Protein AF-A0A970BEX0-F1 (afdb_monomer_lite)

Structure (mmCIF, N/CA/C/O backbone):
data_AF-A0A970BEX0-F1
#
_entry.id   AF-A0A970BEX0-F1
#
loop_
_atom_site.group_PDB
_atom_site.id
_atom_site.type_symbol
_atom_site.label_atom_id
_atom_site.label_alt_id
_atom_site.label_comp_id
_atom_site.label_asym_id
_atom_site.label_entity_id
_atom_site.label_seq_id
_atom_site.pdbx_PDB_ins_code
_atom_site.Cartn_x
_atom_site.Cartn_y
_atom_site.Cartn_z
_atom_site.occupancy
_atom_site.B_iso_or_equiv
_atom_site.auth_seq_id
_atom_site.auth_comp_id
_atom_site.auth_asym_id
_atom_site.auth_atom_id
_atom_site.pdbx_PDB_model_num
ATOM 1 N N . MET A 1 1 ? 24.944 -12.314 -39.207 1.00 44.03 1 MET A N 1
ATOM 2 C CA . MET A 1 1 ? 24.346 -12.905 -37.995 1.00 44.03 1 MET A CA 1
ATOM 3 C C . MET A 1 1 ? 23.797 -11.745 -37.183 1.00 44.03 1 MET A C 1
ATOM 5 O O . MET A 1 1 ? 24.577 -11.028 -36.572 1.00 44.03 1 MET A O 1
ATOM 9 N N . GLN A 1 2 ? 22.503 -11.447 -37.319 1.00 45.03 2 GLN A N 1
ATOM 10 C CA . GLN A 1 2 ? 21.846 -10.478 -36.442 1.00 45.03 2 GLN A CA 1
ATOM 11 C C . GLN A 1 2 ? 21.694 -11.165 -35.088 1.00 45.03 2 GLN A C 1
ATOM 13 O O . GLN A 1 2 ? 21.072 -12.219 -34.998 1.00 45.03 2 GLN A O 1
ATOM 18 N N . ILE A 1 3 ? 22.351 -10.625 -34.067 1.00 52.16 3 ILE A N 1
ATOM 19 C CA . ILE A 1 3 ? 22.086 -11.012 -32.687 1.00 52.16 3 ILE A CA 1
ATOM 20 C C . ILE A 1 3 ? 20.747 -10.353 -32.366 1.00 52.16 3 ILE A C 1
ATOM 22 O O . ILE A 1 3 ? 20.699 -9.143 -32.156 1.00 52.16 3 ILE A O 1
ATOM 26 N N . GLU A 1 4 ? 19.656 -11.115 -32.425 1.00 46.50 4 GLU A N 1
ATOM 27 C CA . GLU A 1 4 ? 18.395 -10.679 -31.831 1.00 46.50 4 GLU A CA 1
ATOM 28 C C . GLU A 1 4 ? 18.648 -10.517 -30.331 1.00 46.50 4 GLU A C 1
ATOM 30 O O . GLU A 1 4 ? 18.836 -11.489 -29.597 1.00 46.50 4 GLU A O 1
ATOM 35 N N . LEU A 1 5 ? 18.756 -9.264 -29.890 1.00 56.34 5 LEU A N 1
ATOM 36 C CA . LEU A 1 5 ? 18.768 -8.927 -28.475 1.00 56.34 5 LEU A CA 1
ATOM 37 C C . LEU A 1 5 ? 17.437 -9.406 -27.898 1.00 56.34 5 LEU A C 1
ATOM 39 O O . LEU A 1 5 ? 16.378 -8.941 -28.321 1.00 56.34 5 LEU A O 1
ATOM 43 N N . LEU A 1 6 ? 17.495 -10.356 -26.960 1.00 59.12 6 LEU A N 1
ATOM 44 C CA . LEU A 1 6 ? 16.315 -10.765 -26.207 1.00 59.12 6 LEU A CA 1
ATOM 45 C C . LEU A 1 6 ? 15.636 -9.514 -25.623 1.00 59.12 6 LEU A C 1
ATOM 47 O O . LEU A 1 6 ? 16.340 -8.650 -25.091 1.00 59.12 6 LEU A O 1
ATOM 51 N N . PRO A 1 7 ? 14.297 -9.416 -25.687 1.00 64.50 7 PRO A N 1
ATOM 52 C CA . PRO A 1 7 ? 13.587 -8.302 -25.081 1.00 64.50 7 PRO A CA 1
ATOM 53 C C . PRO A 1 7 ? 13.882 -8.261 -23.578 1.00 64.50 7 PRO A C 1
ATOM 55 O O . PRO A 1 7 ? 13.773 -9.277 -22.884 1.00 64.50 7 PRO A O 1
ATOM 58 N N . ASP A 1 8 ? 14.275 -7.087 -23.083 1.00 72.62 8 ASP A N 1
ATOM 59 C CA . ASP A 1 8 ? 14.491 -6.864 -21.658 1.00 72.62 8 ASP A CA 1
ATOM 60 C C . ASP A 1 8 ? 13.149 -6.962 -20.920 1.00 72.62 8 ASP A C 1
ATOM 62 O O . ASP A 1 8 ? 12.307 -6.066 -20.967 1.00 72.62 8 ASP A O 1
ATOM 66 N N . ASN A 1 9 ? 12.945 -8.091 -20.243 1.00 81.94 9 ASN A N 1
ATOM 67 C CA . ASN A 1 9 ? 11.729 -8.391 -19.491 1.00 81.94 9 ASN A CA 1
ATOM 68 C C . ASN A 1 9 ? 11.824 -7.970 -18.015 1.00 81.94 9 ASN A C 1
ATOM 70 O O . ASN A 1 9 ? 10.958 -8.335 -17.213 1.00 81.94 9 ASN A O 1
ATOM 74 N N . THR A 1 10 ? 12.863 -7.221 -17.628 1.00 84.38 10 THR A N 1
ATOM 75 C CA . THR A 1 10 ? 13.110 -6.850 -16.227 1.00 84.38 10 THR A CA 1
ATOM 76 C C . THR A 1 10 ? 11.960 -6.029 -15.641 1.00 84.38 10 THR A C 1
ATOM 78 O O . THR A 1 10 ? 11.540 -6.288 -14.514 1.00 84.38 10 THR A O 1
ATOM 81 N N . SER A 1 11 ? 11.382 -5.098 -16.409 1.00 83.44 11 SER A N 1
ATOM 82 C CA . SER A 1 11 ? 10.222 -4.299 -15.977 1.00 83.44 11 SER A CA 1
ATOM 83 C C . SER A 1 11 ? 9.009 -5.180 -15.661 1.00 83.44 11 SER A C 1
ATOM 85 O O . SER A 1 11 ? 8.445 -5.086 -14.570 1.00 83.44 11 SER A O 1
ATOM 87 N N . LYS A 1 12 ? 8.663 -6.107 -16.564 1.00 84.19 12 LYS A N 1
ATOM 88 C CA . LYS A 1 12 ? 7.569 -7.073 -16.375 1.00 84.19 12 LYS A CA 1
ATOM 89 C C . LYS A 1 12 ? 7.805 -7.958 -15.156 1.00 84.19 12 LYS A C 1
ATOM 91 O O . LYS A 1 12 ? 6.880 -8.194 -14.381 1.00 84.19 12 LYS A O 1
AT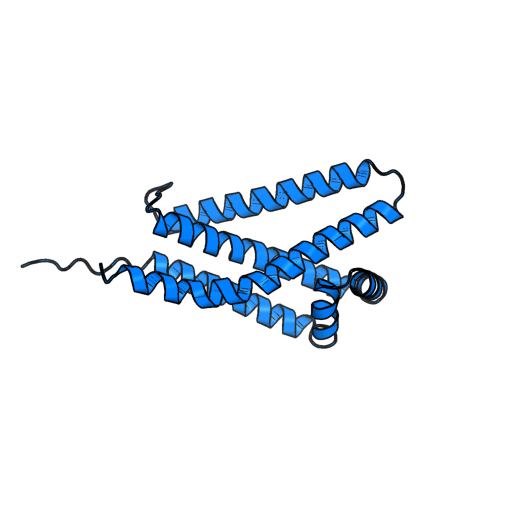OM 96 N N . LEU A 1 13 ? 9.040 -8.417 -14.951 1.00 87.94 13 LEU A N 1
ATOM 97 C CA . LEU A 1 13 ? 9.392 -9.246 -13.800 1.00 87.94 13 LEU A CA 1
ATOM 98 C C . LEU A 1 13 ? 9.235 -8.480 -12.479 1.00 87.94 13 LEU A C 1
ATOM 100 O O . LEU A 1 13 ? 8.679 -9.034 -11.529 1.00 87.94 13 LEU A O 1
ATOM 104 N N . ILE A 1 14 ? 9.651 -7.209 -12.423 1.00 88.50 14 ILE A N 1
ATOM 105 C CA . ILE A 1 14 ? 9.439 -6.334 -11.255 1.00 88.50 14 ILE A CA 1
ATOM 106 C C . ILE A 1 14 ? 7.941 -6.179 -10.973 1.00 88.50 14 ILE A C 1
ATOM 108 O O . ILE A 1 14 ? 7.505 -6.403 -9.841 1.00 88.50 14 ILE A O 1
ATOM 112 N N . ILE A 1 15 ? 7.150 -5.857 -12.002 1.00 87.69 15 ILE A N 1
ATOM 113 C CA . ILE A 1 15 ? 5.700 -5.649 -11.889 1.00 87.69 15 ILE A CA 1
ATOM 114 C C . ILE A 1 15 ? 5.009 -6.904 -11.351 1.00 87.69 15 ILE A C 1
ATOM 116 O O . ILE A 1 15 ? 4.279 -6.833 -10.362 1.00 87.69 15 ILE A O 1
ATOM 120 N N . LEU A 1 16 ? 5.270 -8.062 -11.965 1.00 89.06 16 LEU A N 1
ATOM 121 C CA . LEU A 1 16 ? 4.673 -9.336 -11.563 1.00 89.06 16 LEU A CA 1
ATOM 122 C C . LEU A 1 16 ? 5.079 -9.727 -10.140 1.00 89.06 16 LEU A C 1
ATOM 124 O O . LEU A 1 16 ? 4.231 -10.143 -9.351 1.00 89.06 16 LEU A O 1
ATOM 128 N N . THR A 1 17 ? 6.357 -9.557 -9.792 1.00 90.19 17 THR A N 1
ATOM 129 C CA . THR A 1 17 ? 6.867 -9.902 -8.459 1.00 90.19 17 THR A CA 1
ATOM 130 C C . THR A 1 17 ? 6.221 -9.031 -7.387 1.00 90.19 17 THR A C 1
ATOM 132 O O . THR A 1 17 ? 5.703 -9.549 -6.397 1.00 90.19 17 THR A O 1
ATOM 135 N N . ALA A 1 18 ? 6.187 -7.712 -7.579 1.00 89.31 18 ALA A N 1
ATOM 136 C CA . ALA A 1 18 ? 5.584 -6.808 -6.607 1.00 89.31 18 ALA A CA 1
ATOM 137 C C . ALA A 1 18 ? 4.054 -6.977 -6.524 1.00 89.31 18 ALA A C 1
ATOM 139 O O . ALA A 1 18 ? 3.497 -6.928 -5.423 1.00 89.31 18 ALA A O 1
ATOM 140 N N . ALA A 1 19 ? 3.373 -7.260 -7.642 1.00 88.69 19 ALA A N 1
ATOM 141 C CA . ALA A 1 19 ? 1.946 -7.587 -7.641 1.00 88.69 19 ALA A CA 1
ATOM 142 C C . ALA A 1 19 ? 1.668 -8.876 -6.851 1.00 88.69 19 ALA A C 1
ATOM 144 O O . ALA A 1 19 ? 0.756 -8.914 -6.023 1.00 88.69 19 ALA A O 1
ATOM 145 N N . PHE A 1 20 ? 2.496 -9.910 -7.035 1.00 90.94 20 PHE A N 1
ATOM 146 C CA . PHE A 1 20 ? 2.403 -11.156 -6.275 1.00 90.94 20 PHE A CA 1
ATOM 147 C C . PHE A 1 20 ? 2.620 -10.936 -4.772 1.00 90.94 20 PHE A C 1
ATOM 149 O O . PHE A 1 20 ? 1.868 -11.476 -3.956 1.00 90.94 20 PHE A O 1
ATOM 156 N N . VAL A 1 21 ? 3.599 -10.106 -4.389 1.00 92.19 21 VAL A N 1
ATOM 157 C CA . VAL A 1 21 ? 3.821 -9.725 -2.983 1.00 92.19 21 VAL A CA 1
ATOM 158 C C . VAL A 1 21 ? 2.592 -9.009 -2.414 1.00 92.19 21 VAL A C 1
ATOM 160 O O . VAL A 1 21 ? 2.136 -9.363 -1.327 1.00 92.19 21 VAL A O 1
ATOM 163 N N . SER A 1 22 ? 2.006 -8.059 -3.150 1.00 90.69 22 SER A N 1
ATOM 164 C CA . SER A 1 22 ? 0.799 -7.338 -2.717 1.00 90.69 22 SER A CA 1
ATOM 165 C C . SER A 1 22 ? -0.405 -8.271 -2.515 1.00 90.69 22 SER A C 1
ATOM 167 O O . SER A 1 22 ? -1.061 -8.236 -1.470 1.00 90.69 22 SER A O 1
ATOM 169 N N . LEU A 1 23 ? -0.651 -9.184 -3.461 1.00 90.56 23 LEU A N 1
ATOM 170 C CA . LEU A 1 23 ? -1.712 -10.194 -3.350 1.00 90.56 23 LEU A CA 1
ATOM 171 C C . LEU A 1 23 ? -1.465 -11.174 -2.193 1.00 90.56 23 LEU A C 1
ATOM 173 O O . LEU A 1 23 ? -2.402 -11.547 -1.484 1.00 90.56 23 LEU A O 1
ATOM 177 N N . SER A 1 24 ? -0.209 -11.553 -1.955 1.00 92.25 24 SER A N 1
ATOM 178 C CA . SER A 1 24 ? 0.168 -12.413 -0.827 1.00 92.25 24 SER A CA 1
ATOM 179 C C . SER A 1 24 ? -0.097 -11.726 0.514 1.00 92.25 24 SER A C 1
ATOM 181 O O . SER A 1 24 ? -0.671 -12.333 1.419 1.00 92.25 24 SER A O 1
ATOM 183 N N . LEU A 1 25 ? 0.236 -10.437 0.637 1.00 91.50 25 LEU A N 1
ATOM 184 C CA . LEU A 1 25 ? -0.084 -9.637 1.823 1.00 91.50 25 LEU A CA 1
ATOM 185 C C . LEU A 1 25 ? -1.595 -9.516 2.041 1.00 91.50 25 LEU A C 1
ATOM 187 O O . LEU A 1 25 ? -2.059 -9.596 3.179 1.00 91.50 25 LEU A O 1
ATOM 191 N N . PHE A 1 26 ? -2.376 -9.393 0.967 1.00 89.50 26 PHE A N 1
ATOM 192 C CA . PHE A 1 26 ? -3.836 -9.404 1.054 1.00 89.50 26 PHE A CA 1
ATOM 193 C C . PHE A 1 26 ? -4.387 -10.744 1.561 1.00 89.50 26 PHE A C 1
ATOM 195 O O . PHE A 1 26 ? -5.309 -10.778 2.380 1.00 89.50 26 PHE A O 1
ATOM 202 N N . ALA A 1 27 ? -3.803 -11.863 1.128 1.00 89.75 27 ALA A N 1
ATOM 203 C CA . ALA A 1 27 ? -4.163 -13.184 1.636 1.00 89.75 27 ALA A CA 1
ATOM 204 C C . ALA A 1 27 ? -3.822 -13.334 3.131 1.00 89.75 27 ALA A C 1
ATOM 206 O O . ALA A 1 27 ? -4.643 -13.835 3.903 1.00 89.75 27 ALA A O 1
ATOM 207 N N . VAL A 1 28 ? -2.656 -12.837 3.559 1.00 90.19 28 VAL A N 1
ATOM 208 C CA . VAL A 1 28 ? -2.256 -12.793 4.978 1.00 90.19 28 VAL A CA 1
ATOM 209 C C . VAL A 1 28 ? -3.231 -11.948 5.798 1.00 90.19 28 VAL A C 1
ATOM 211 O O . VAL A 1 28 ? -3.675 -12.382 6.861 1.00 90.19 28 VAL A O 1
ATOM 214 N N . LEU A 1 29 ? -3.627 -10.781 5.287 1.00 89.00 29 LEU A N 1
ATOM 215 C CA . LEU A 1 29 ? -4.627 -9.914 5.908 1.00 89.00 29 LEU A CA 1
ATOM 216 C C . LEU A 1 29 ? -5.963 -10.653 6.102 1.00 89.00 29 LEU A C 1
ATOM 218 O O . LEU A 1 29 ? -6.532 -10.635 7.194 1.00 89.00 29 LEU A O 1
ATOM 222 N N . ARG A 1 30 ? -6.438 -11.367 5.072 1.00 87.44 30 ARG A N 1
ATOM 223 C CA . ARG A 1 30 ? -7.648 -12.200 5.165 1.00 87.44 30 ARG A CA 1
ATOM 224 C C . ARG A 1 30 ? -7.505 -13.312 6.204 1.00 87.44 30 ARG A C 1
ATOM 226 O O . ARG A 1 30 ? -8.481 -13.630 6.877 1.00 87.44 30 ARG A O 1
ATOM 233 N N . HIS A 1 31 ? -6.323 -13.908 6.338 1.00 87.81 31 HIS A N 1
ATOM 234 C CA . HIS A 1 31 ? -6.077 -14.966 7.315 1.00 87.81 31 HIS A CA 1
ATOM 235 C C . HIS A 1 31 ? -6.097 -14.431 8.757 1.00 87.81 31 HIS A C 1
ATOM 237 O O . HIS A 1 31 ? -6.852 -14.939 9.589 1.00 87.81 31 HIS A O 1
ATOM 243 N N . ILE A 1 32 ? -5.336 -13.364 9.031 1.00 85.94 32 ILE A N 1
ATOM 244 C CA . ILE A 1 32 ? -5.233 -12.736 10.361 1.00 85.94 32 ILE A CA 1
ATOM 245 C C . ILE A 1 32 ? -6.583 -12.175 10.814 1.00 85.94 32 ILE A C 1
ATOM 247 O O . ILE A 1 32 ? -6.943 -12.288 11.986 1.00 85.94 32 ILE A O 1
ATOM 251 N N . SER A 1 33 ? -7.351 -11.618 9.879 1.00 81.88 33 SER A N 1
ATOM 252 C CA . SER A 1 33 ? -8.618 -10.953 10.176 1.00 81.88 33 SER A CA 1
ATOM 253 C C . SER A 1 33 ? -9.832 -11.794 9.810 1.00 81.88 33 SER A C 1
ATOM 255 O O . SER A 1 33 ? -10.920 -11.247 9.746 1.00 81.88 33 SER A O 1
ATOM 257 N N . SER A 1 34 ? -9.695 -13.106 9.596 1.00 80.06 34 SER A N 1
ATOM 258 C CA . SER A 1 34 ? -10.742 -13.978 9.023 1.00 80.06 34 SER A CA 1
ATOM 259 C C . SER A 1 34 ? -12.154 -13.774 9.590 1.00 80.06 34 SER A C 1
ATOM 261 O O . SER A 1 34 ? -13.108 -13.677 8.820 1.00 80.06 34 SER A O 1
ATOM 263 N N . LYS A 1 35 ? -12.290 -13.635 10.915 1.00 78.81 35 LYS A N 1
ATOM 264 C CA . LYS A 1 35 ? -13.573 -13.388 11.597 1.00 78.81 35 LYS A CA 1
ATOM 265 C C . LYS A 1 35 ? -14.126 -11.967 11.399 1.00 78.81 35 LYS A C 1
ATOM 267 O O . LYS A 1 35 ? -15.336 -11.795 11.376 1.00 78.81 35 LYS A O 1
ATOM 272 N N . TYR A 1 36 ? -13.256 -10.968 11.255 1.00 77.69 36 TYR A N 1
ATOM 273 C CA . TYR A 1 36 ? -13.600 -9.536 11.220 1.00 77.69 36 TYR A CA 1
ATOM 274 C C . TYR A 1 36 ? -13.337 -8.884 9.861 1.00 77.69 36 TYR A C 1
ATOM 276 O O . TYR A 1 36 ? -13.499 -7.678 9.705 1.00 77.69 36 TYR A O 1
ATOM 284 N N . PHE A 1 37 ? -12.906 -9.662 8.871 1.00 80.25 37 PHE A N 1
ATOM 285 C CA . PHE A 1 37 ? -12.431 -9.157 7.592 1.00 80.25 37 PHE A CA 1
ATOM 286 C C . PHE A 1 37 ? -13.536 -8.387 6.876 1.00 80.25 37 PHE A C 1
ATOM 288 O O . PHE A 1 37 ? -13.319 -7.272 6.418 1.00 80.25 37 PHE A O 1
ATOM 295 N N . VAL A 1 38 ? -14.749 -8.943 6.857 1.00 81.69 38 VAL A N 1
ATOM 296 C CA . VAL A 1 38 ? -15.925 -8.285 6.275 1.00 81.69 38 VAL A CA 1
ATOM 297 C C . VAL A 1 38 ? -16.235 -6.981 7.011 1.00 81.69 38 VAL A C 1
ATOM 299 O O . VAL A 1 38 ? -16.393 -5.944 6.373 1.00 81.69 38 VAL A O 1
ATOM 302 N N . ASP A 1 39 ? -16.238 -6.985 8.344 1.00 81.75 39 ASP A N 1
ATOM 303 C CA . ASP A 1 39 ? -16.484 -5.768 9.122 1.00 81.75 39 ASP A CA 1
ATOM 304 C C . ASP A 1 39 ? -15.403 -4.707 8.881 1.00 81.75 39 ASP A C 1
ATOM 306 O O . ASP A 1 39 ? -15.711 -3.520 8.765 1.00 81.75 39 ASP A O 1
ATOM 310 N N . MET A 1 40 ? -14.147 -5.124 8.702 1.00 78.56 40 MET A N 1
ATOM 311 C CA . MET A 1 40 ? -13.041 -4.246 8.320 1.00 78.56 40 MET A CA 1
ATOM 312 C C . MET A 1 40 ? -13.224 -3.636 6.932 1.00 78.56 40 MET A C 1
ATOM 314 O O . MET A 1 40 ? -12.947 -2.445 6.764 1.00 78.56 40 MET A O 1
ATOM 318 N N . LEU A 1 41 ? -13.715 -4.412 5.959 1.00 79.81 41 LEU A N 1
ATOM 319 C CA . LEU A 1 41 ? -14.055 -3.901 4.631 1.00 79.81 41 LEU A CA 1
ATOM 320 C C . LEU A 1 41 ? -15.152 -2.840 4.727 1.00 79.81 41 LEU A C 1
ATOM 322 O O . LEU A 1 41 ? -14.984 -1.744 4.196 1.00 79.81 41 LEU A O 1
ATOM 326 N N . HIS A 1 42 ? -16.217 -3.115 5.482 1.00 80.69 42 HIS A N 1
ATOM 327 C CA . HIS A 1 42 ? -17.293 -2.149 5.723 1.00 80.69 42 HIS A CA 1
ATOM 328 C C . HIS A 1 42 ? -16.816 -0.908 6.494 1.00 80.69 42 HIS A C 1
ATOM 330 O O . HIS A 1 42 ? -17.301 0.196 6.247 1.00 80.69 42 HIS A O 1
ATOM 336 N N . ALA A 1 43 ? -15.858 -1.057 7.408 1.00 78.38 43 ALA A N 1
ATOM 337 C CA . ALA A 1 43 ? -15.257 0.061 8.129 1.00 78.38 43 ALA A CA 1
ATOM 338 C C . ALA A 1 43 ? -14.435 0.987 7.218 1.00 78.38 43 ALA A C 1
ATOM 340 O O . ALA A 1 43 ? -14.317 2.169 7.519 1.00 78.38 43 ALA A O 1
ATOM 341 N N . SER A 1 44 ? -13.954 0.501 6.069 1.00 76.56 44 SER A N 1
ATOM 342 C CA . SER A 1 44 ? -13.271 1.330 5.057 1.00 76.56 44 SER A CA 1
ATOM 343 C C . SER A 1 44 ? -14.168 2.430 4.477 1.00 76.56 44 SER A C 1
ATOM 345 O O . SER A 1 44 ? -13.668 3.433 3.982 1.00 76.56 44 SER A O 1
ATOM 347 N N . VAL A 1 45 ? -15.491 2.239 4.528 1.00 79.19 45 VAL A N 1
ATOM 348 C CA . VAL A 1 45 ? -16.495 3.185 4.011 1.00 79.19 45 VAL A CA 1
ATOM 349 C C . VAL A 1 45 ? -17.350 3.810 5.120 1.00 79.19 45 VAL A C 1
ATOM 351 O O . VAL A 1 45 ? -18.226 4.625 4.842 1.00 79.19 45 VAL A O 1
ATOM 354 N N . SER A 1 46 ? -17.124 3.440 6.386 1.00 79.38 46 SER A N 1
ATOM 355 C CA . SER A 1 46 ? -17.923 3.900 7.525 1.00 79.38 46 SER A CA 1
ATOM 356 C C . SER A 1 46 ? -17.061 4.151 8.760 1.00 79.38 46 SER A C 1
ATOM 358 O O . SER A 1 46 ? -16.711 3.222 9.490 1.00 79.38 46 SER A O 1
ATOM 360 N N . GLY A 1 47 ? -16.802 5.430 9.053 1.00 72.00 47 GLY A N 1
ATOM 361 C CA . GLY A 1 47 ? -16.033 5.838 10.235 1.00 72.00 47 GLY A CA 1
ATOM 362 C C . GLY A 1 47 ? -16.650 5.378 11.563 1.00 72.00 47 GLY A C 1
ATOM 363 O O . GLY A 1 47 ? -15.920 4.988 12.466 1.00 72.00 47 GLY A O 1
ATOM 364 N N . LYS A 1 48 ? -17.989 5.314 11.666 1.00 78.12 48 LYS A N 1
ATOM 365 C CA . LYS A 1 48 ? -18.678 4.802 12.869 1.00 78.12 48 LYS A CA 1
ATOM 366 C C . LYS A 1 48 ? -18.373 3.324 13.130 1.00 78.12 48 LYS A C 1
ATOM 368 O O . LYS A 1 48 ? -18.105 2.943 14.264 1.00 78.12 48 LYS A O 1
ATOM 373 N N . LYS A 1 49 ? -18.389 2.488 12.082 1.00 77.94 49 LYS A N 1
ATOM 374 C CA . LYS A 1 49 ? -18.026 1.067 12.208 1.00 77.94 49 LYS A CA 1
ATOM 375 C C . LYS A 1 49 ? -16.544 0.891 12.526 1.00 77.94 49 LYS A C 1
ATOM 377 O O . LYS A 1 49 ? -16.200 -0.004 13.290 1.00 77.94 49 LYS A O 1
ATOM 382 N N . PHE A 1 50 ? -15.680 1.735 11.959 1.00 75.88 50 PHE A N 1
ATOM 383 C CA . PHE A 1 50 ? -14.251 1.725 12.268 1.00 75.88 50 PHE A CA 1
ATOM 384 C C . PHE A 1 50 ? -13.995 2.011 13.750 1.00 75.88 50 PHE A C 1
ATOM 386 O O . PHE A 1 50 ? -13.260 1.270 14.395 1.00 75.88 50 PHE A O 1
ATOM 393 N N . GLU A 1 51 ? -14.627 3.053 14.290 1.00 77.00 51 GLU A N 1
ATOM 394 C CA . GLU A 1 51 ? -14.504 3.434 15.698 1.00 77.00 51 GLU A CA 1
ATOM 395 C C . GLU A 1 51 ? -14.950 2.299 16.629 1.00 77.00 51 GLU A C 1
ATOM 397 O O . GLU A 1 51 ? -14.217 1.931 17.545 1.00 77.00 51 GLU A O 1
ATOM 402 N N . GLN A 1 52 ? -16.091 1.672 16.330 1.00 81.12 52 GLN A N 1
ATOM 403 C CA . GLN A 1 52 ? -16.587 0.519 17.083 1.00 81.12 52 GLN A CA 1
ATOM 404 C C . GLN A 1 52 ? -15.607 -0.669 17.038 1.00 81.12 52 GLN A C 1
ATOM 406 O O . GLN A 1 52 ? -15.232 -1.206 18.077 1.00 81.12 52 GLN A O 1
ATOM 411 N N . LEU A 1 53 ? -15.110 -1.033 15.850 1.00 78.00 53 LEU A N 1
ATOM 412 C CA . LEU A 1 53 ? -14.109 -2.097 15.687 1.00 78.00 53 LEU A CA 1
ATOM 413 C C . LEU A 1 53 ? -12.807 -1.812 16.438 1.00 78.00 53 LEU A C 1
ATOM 415 O O . LEU A 1 53 ? -12.189 -2.738 16.966 1.00 78.00 53 LEU A O 1
ATOM 419 N N . TYR A 1 54 ? -12.372 -0.553 16.460 1.00 75.12 54 TYR A N 1
ATOM 420 C CA . TYR A 1 54 ? -11.147 -0.153 17.141 1.00 75.12 54 TYR A CA 1
ATOM 421 C C . TYR A 1 54 ? -11.290 -0.249 18.665 1.00 75.12 54 TYR A C 1
ATOM 423 O O . TYR A 1 54 ? -10.369 -0.723 19.332 1.00 75.12 54 TYR A O 1
ATOM 431 N N . LEU A 1 55 ? -12.444 0.150 19.213 1.00 78.62 55 LEU A N 1
ATOM 432 C CA . LEU A 1 55 ? -12.748 0.002 20.640 1.00 78.62 55 LEU A CA 1
ATOM 433 C C . LEU A 1 55 ? -12.839 -1.476 21.051 1.00 78.62 55 LEU A C 1
ATOM 435 O O . LEU A 1 55 ? -12.287 -1.849 22.085 1.00 78.62 55 LEU A O 1
ATOM 439 N N . ASP A 1 56 ? -13.453 -2.317 20.216 1.00 76.69 56 ASP A N 1
ATOM 440 C CA . ASP A 1 56 ? -13.708 -3.724 20.543 1.00 76.69 56 ASP A CA 1
ATOM 441 C C . ASP A 1 56 ? -12.487 -4.641 20.317 1.00 76.69 56 ASP A C 1
ATOM 443 O O . ASP A 1 56 ? -12.301 -5.614 21.046 1.00 76.69 56 ASP A O 1
ATOM 447 N N . ASN A 1 57 ? -11.651 -4.381 19.299 1.00 69.75 57 ASN A N 1
ATOM 448 C CA . ASN A 1 57 ? -10.578 -5.296 18.866 1.00 69.75 57 ASN A CA 1
ATOM 449 C C . ASN A 1 57 ? -9.304 -4.574 18.388 1.00 69.75 57 ASN A C 1
ATOM 451 O O . ASN A 1 57 ? -8.717 -4.913 17.352 1.00 69.75 57 ASN A O 1
ATOM 455 N N . ASN A 1 58 ? -8.835 -3.611 19.183 1.00 69.19 58 ASN A N 1
ATOM 456 C CA . ASN A 1 58 ? -7.726 -2.710 18.855 1.00 69.19 58 ASN A CA 1
ATOM 457 C C . ASN A 1 58 ? -6.484 -3.412 18.248 1.00 69.19 58 ASN A C 1
ATOM 459 O O . ASN A 1 58 ? -5.973 -3.005 17.208 1.00 69.19 58 ASN A O 1
ATOM 463 N N . VAL A 1 59 ? -6.026 -4.533 18.824 1.00 79.06 59 VAL A N 1
ATOM 464 C CA . VAL A 1 59 ? -4.784 -5.200 18.376 1.00 79.06 59 VAL A CA 1
ATOM 465 C C . VAL A 1 59 ? -4.886 -5.771 16.955 1.00 79.06 59 VAL A C 1
ATOM 467 O O . VAL A 1 59 ? -3.942 -5.640 16.174 1.00 79.06 59 VAL A O 1
ATOM 470 N N . ILE A 1 60 ? -6.004 -6.413 16.603 1.00 80.88 60 ILE A N 1
ATOM 471 C CA . ILE A 1 60 ? -6.202 -6.997 15.262 1.00 80.88 60 ILE A CA 1
ATOM 472 C C . ILE A 1 60 ? -6.391 -5.878 14.233 1.00 80.88 60 ILE A C 1
ATOM 474 O O . ILE A 1 60 ? -5.852 -5.959 13.125 1.00 80.88 60 ILE A O 1
ATOM 478 N N . VAL A 1 61 ? -7.103 -4.814 14.620 1.00 80.56 61 VAL A N 1
ATOM 479 C CA . VAL A 1 61 ? -7.328 -3.630 13.783 1.00 80.56 61 VAL A CA 1
ATOM 480 C C . VAL A 1 61 ? -6.019 -2.921 13.464 1.00 80.56 61 VAL A C 1
ATOM 482 O O . VAL A 1 61 ? -5.709 -2.756 12.286 1.00 80.56 61 VAL A O 1
ATOM 485 N N . ILE A 1 62 ? -5.193 -2.632 14.474 1.00 80.00 62 ILE A N 1
ATOM 486 C CA . ILE A 1 62 ? -3.868 -2.030 14.276 1.00 80.00 62 ILE A CA 1
ATOM 487 C C . ILE A 1 62 ? -3.004 -2.897 13.356 1.00 80.00 62 ILE A C 1
ATOM 489 O O . ILE A 1 62 ? -2.433 -2.386 12.395 1.00 80.00 62 ILE A O 1
ATOM 493 N N . LYS A 1 63 ? -2.901 -4.210 13.618 1.00 83.00 63 LYS A N 1
ATOM 494 C CA . LYS A 1 63 ? -2.089 -5.117 12.783 1.00 83.00 63 LYS A CA 1
ATOM 495 C C . LYS A 1 63 ? -2.545 -5.111 11.324 1.00 83.00 63 LYS A C 1
ATOM 497 O O . LYS A 1 63 ? -1.711 -5.099 10.424 1.00 83.00 63 LYS A O 1
ATOM 502 N N . SER A 1 64 ? -3.855 -5.094 11.097 1.00 85.62 64 SER A N 1
ATOM 503 C CA . SER A 1 64 ? -4.426 -5.051 9.750 1.00 85.62 64 SER A CA 1
ATOM 504 C C . SER A 1 64 ? -4.142 -3.729 9.053 1.00 85.62 64 SER A C 1
ATOM 506 O O . SER A 1 64 ? -3.781 -3.731 7.881 1.00 85.62 64 SER A O 1
ATOM 508 N N . ASP A 1 65 ? -4.247 -2.608 9.767 1.00 83.94 65 ASP A N 1
ATOM 509 C CA . ASP A 1 65 ? -3.969 -1.283 9.208 1.00 83.94 65 ASP A CA 1
ATOM 510 C C . ASP A 1 65 ? -2.505 -1.113 8.801 1.00 83.94 65 ASP A C 1
ATOM 512 O O . ASP A 1 65 ? -2.229 -0.524 7.756 1.00 83.94 65 ASP A O 1
ATOM 516 N N . TRP A 1 66 ? -1.566 -1.704 9.546 1.00 84.69 66 TRP A N 1
ATOM 517 C CA . TRP A 1 66 ? -0.166 -1.770 9.117 1.00 84.69 66 TRP A CA 1
ATOM 518 C C . TRP A 1 66 ? 0.005 -2.553 7.814 1.00 84.69 66 TRP A C 1
ATOM 520 O O . TRP A 1 66 ? 0.707 -2.094 6.914 1.00 84.69 66 TRP A O 1
ATOM 530 N N . ILE A 1 67 ? -0.662 -3.703 7.675 1.00 89.25 67 ILE A N 1
ATOM 531 C CA . ILE A 1 67 ? -0.612 -4.490 6.434 1.00 89.25 67 ILE A CA 1
ATOM 532 C C . ILE A 1 67 ? -1.248 -3.706 5.276 1.00 89.25 67 ILE A C 1
ATOM 534 O O . ILE A 1 67 ? -0.668 -3.649 4.193 1.00 89.25 67 ILE A O 1
ATOM 538 N N . PHE A 1 68 ? -2.383 -3.036 5.499 1.00 88.69 68 PHE A N 1
ATOM 539 C CA . PHE A 1 68 ? -3.007 -2.161 4.502 1.00 88.69 68 PHE A CA 1
ATOM 540 C C . PHE A 1 68 ? -2.101 -0.995 4.084 1.00 88.69 68 PHE A C 1
ATOM 542 O O . PHE A 1 68 ? -2.052 -0.654 2.901 1.00 88.69 68 PHE A O 1
ATOM 549 N N . ALA A 1 69 ? -1.355 -0.402 5.016 1.00 87.38 69 ALA A N 1
ATOM 550 C CA . ALA A 1 69 ? -0.387 0.645 4.702 1.00 87.38 69 ALA A CA 1
ATOM 551 C C . ALA A 1 69 ? 0.765 0.113 3.832 1.00 87.38 69 ALA A C 1
ATOM 553 O O . ALA A 1 69 ? 1.100 0.733 2.824 1.00 87.38 69 ALA A O 1
ATOM 554 N N . ILE A 1 70 ? 1.318 -1.062 4.161 1.00 90.06 70 ILE A N 1
ATOM 555 C CA . ILE A 1 70 ? 2.368 -1.714 3.356 1.00 90.06 70 ILE A CA 1
ATOM 556 C C . ILE A 1 70 ? 1.853 -2.024 1.947 1.00 90.06 70 ILE A C 1
ATOM 558 O O . ILE A 1 70 ? 2.520 -1.697 0.967 1.00 90.06 70 ILE A O 1
ATOM 562 N N . ILE A 1 71 ? 0.647 -2.594 1.842 1.00 92.00 71 ILE A N 1
ATOM 563 C CA . ILE A 1 71 ? -0.025 -2.831 0.559 1.00 92.00 71 ILE A CA 1
ATOM 564 C C . ILE A 1 71 ? -0.130 -1.515 -0.216 1.00 92.00 71 ILE A C 1
ATOM 566 O O . ILE A 1 71 ? 0.286 -1.458 -1.364 1.00 92.00 71 ILE A O 1
ATOM 570 N N . THR A 1 72 ? -0.604 -0.436 0.414 1.00 90.75 72 THR A N 1
ATOM 571 C CA . THR A 1 72 ? -0.733 0.880 -0.236 1.00 90.75 72 THR A CA 1
ATOM 572 C C . THR A 1 72 ? 0.600 1.379 -0.794 1.00 90.75 72 THR A C 1
ATOM 574 O O . THR A 1 72 ? 0.636 1.864 -1.922 1.00 90.75 72 THR A O 1
ATOM 577 N N . ILE A 1 73 ? 1.694 1.239 -0.040 1.00 91.81 73 ILE A N 1
ATOM 578 C CA . ILE A 1 73 ? 3.037 1.661 -0.465 1.00 91.81 73 ILE A CA 1
ATOM 579 C C . ILE A 1 73 ? 3.495 0.875 -1.695 1.00 91.81 73 ILE A C 1
ATOM 581 O O . ILE A 1 73 ? 3.900 1.481 -2.686 1.00 91.81 73 ILE A O 1
ATOM 585 N N . ILE A 1 74 ? 3.401 -0.457 -1.653 1.00 92.25 74 ILE A N 1
ATOM 586 C CA . ILE A 1 74 ? 3.781 -1.323 -2.782 1.00 92.25 74 ILE A CA 1
ATOM 587 C C . ILE A 1 74 ? 2.934 -0.976 -4.007 1.00 92.25 74 ILE A C 1
ATOM 589 O O . ILE A 1 74 ? 3.452 -0.824 -5.111 1.00 92.25 74 ILE A O 1
ATOM 593 N N . ASN A 1 75 ? 1.635 -0.789 -3.789 1.00 91.81 75 ASN A N 1
ATOM 594 C CA . ASN A 1 75 ? 0.653 -0.524 -4.823 1.00 91.81 75 ASN A CA 1
ATOM 595 C C . ASN A 1 75 ? 0.896 0.813 -5.533 1.00 91.81 75 ASN A C 1
ATOM 597 O O . ASN A 1 75 ? 0.934 0.871 -6.762 1.00 91.81 75 ASN A O 1
ATOM 601 N N . PHE A 1 76 ? 1.113 1.885 -4.769 1.00 91.25 76 PHE A N 1
ATOM 602 C CA . PHE A 1 76 ? 1.470 3.191 -5.326 1.00 91.25 76 PHE A CA 1
ATOM 603 C C . PHE A 1 76 ? 2.852 3.183 -5.985 1.00 91.25 76 PHE A C 1
ATOM 605 O O . PHE A 1 76 ? 3.031 3.837 -7.013 1.00 91.25 76 PHE A O 1
ATOM 612 N N . GLY A 1 77 ? 3.811 2.436 -5.430 1.00 91.81 77 GLY A N 1
ATOM 613 C CA . GLY A 1 77 ? 5.132 2.246 -6.029 1.00 91.81 77 GLY A CA 1
ATOM 614 C C . GLY A 1 77 ? 5.047 1.587 -7.404 1.00 91.81 77 GLY A C 1
ATOM 615 O O . GLY A 1 77 ? 5.622 2.098 -8.359 1.00 91.81 77 GLY A O 1
ATOM 616 N N . LEU A 1 78 ? 4.256 0.517 -7.526 1.00 91.56 78 LEU A N 1
ATOM 617 C CA . LEU A 1 78 ? 3.975 -0.172 -8.788 1.00 91.56 78 LEU A CA 1
ATOM 618 C C . LEU A 1 78 ? 3.344 0.748 -9.834 1.00 91.56 78 LEU A C 1
ATOM 620 O O . LEU A 1 78 ? 3.847 0.837 -10.950 1.00 91.56 78 LEU A O 1
ATOM 624 N N . VAL A 1 79 ? 2.268 1.453 -9.468 1.00 89.50 79 VAL A N 1
ATOM 625 C CA . VAL A 1 79 ? 1.585 2.397 -10.372 1.00 89.50 79 VAL A CA 1
ATOM 626 C C . VAL A 1 79 ? 2.546 3.489 -10.844 1.00 89.50 79 VAL A C 1
ATOM 628 O O . VAL A 1 79 ? 2.570 3.830 -12.025 1.00 89.50 79 VAL A O 1
ATOM 631 N N . SER A 1 80 ? 3.354 4.031 -9.931 1.00 90.69 80 SER A N 1
ATOM 632 C CA . SER A 1 80 ? 4.316 5.087 -10.256 1.00 90.69 80 SER A CA 1
ATOM 633 C C . SER A 1 80 ? 5.434 4.566 -11.157 1.00 90.69 80 SER A C 1
ATOM 635 O O . SER A 1 80 ? 5.779 5.223 -12.132 1.00 90.69 80 SER A O 1
ATOM 637 N N . PHE A 1 81 ? 5.968 3.376 -10.883 1.00 91.06 81 PHE A N 1
ATOM 638 C CA . PHE A 1 81 ? 6.984 2.744 -11.724 1.00 91.06 81 PHE A CA 1
ATOM 639 C C . PHE A 1 81 ? 6.470 2.476 -13.139 1.00 91.06 81 PHE A C 1
ATOM 641 O O . PHE A 1 81 ? 7.144 2.825 -14.105 1.00 91.06 81 PHE A O 1
ATOM 648 N N . GLU A 1 82 ? 5.251 1.951 -13.270 1.00 87.25 82 GLU A N 1
ATOM 649 C CA . GLU A 1 82 ? 4.632 1.744 -14.581 1.00 87.25 82 GLU A CA 1
ATOM 650 C C . GLU A 1 82 ? 4.440 3.066 -15.331 1.00 87.25 82 GLU A C 1
ATOM 652 O O . GLU A 1 82 ? 4.732 3.161 -16.521 1.00 87.25 82 GLU A O 1
ATOM 657 N N . PHE A 1 83 ? 4.024 4.124 -14.631 1.00 87.44 83 PHE A N 1
ATOM 658 C CA . PHE A 1 83 ? 3.895 5.449 -15.229 1.00 87.44 83 PHE A CA 1
ATOM 659 C C . PHE A 1 83 ? 5.241 6.010 -15.721 1.00 87.44 83 PHE A C 1
ATOM 661 O O . PHE A 1 83 ? 5.301 6.592 -16.806 1.00 87.44 83 PHE A O 1
ATOM 668 N N . PHE A 1 84 ? 6.323 5.825 -14.958 1.00 88.06 84 PHE A N 1
ATOM 669 C CA . PHE A 1 84 ? 7.671 6.251 -15.355 1.00 88.06 84 PHE A CA 1
ATOM 670 C C . PHE A 1 84 ? 8.183 5.460 -16.562 1.00 88.06 84 PHE A C 1
ATOM 672 O O . PHE A 1 84 ? 8.678 6.073 -17.509 1.00 88.06 84 PHE A O 1
ATOM 679 N N . ASN A 1 85 ? 7.985 4.137 -16.578 1.00 85.06 85 ASN A N 1
ATOM 680 C CA . ASN A 1 85 ? 8.326 3.291 -17.725 1.00 85.06 85 ASN A CA 1
ATOM 681 C C . ASN A 1 85 ? 7.531 3.689 -18.971 1.00 85.06 85 ASN A C 1
ATOM 683 O O . ASN A 1 85 ? 8.111 3.854 -20.043 1.00 85.06 85 ASN A O 1
ATOM 687 N N . TYR A 1 86 ? 6.225 3.928 -18.825 1.00 82.56 86 TYR A N 1
ATOM 688 C CA . TYR A 1 86 ? 5.370 4.393 -19.917 1.00 82.56 86 TYR A CA 1
ATOM 689 C C . TYR A 1 86 ? 5.839 5.738 -20.491 1.00 82.56 86 TYR A C 1
ATOM 691 O O . TYR A 1 86 ? 5.797 5.961 -21.700 1.00 82.56 86 TYR A O 1
ATOM 699 N N . LYS A 1 87 ? 6.319 6.644 -19.634 1.00 84.81 87 LYS A N 1
ATOM 700 C CA . LYS A 1 87 ? 6.888 7.936 -20.045 1.00 84.81 87 LYS A CA 1
ATOM 701 C C . LYS A 1 87 ? 8.363 7.872 -20.443 1.00 84.81 87 LYS A C 1
ATOM 703 O O . LYS A 1 87 ? 8.913 8.916 -20.782 1.00 84.81 87 LYS A O 1
ATOM 708 N N . GLN A 1 88 ? 8.979 6.688 -20.422 1.00 83.25 88 GLN A N 1
ATOM 709 C CA . GLN A 1 88 ? 10.399 6.476 -20.716 1.00 83.25 88 GLN A CA 1
ATOM 710 C C . GLN A 1 88 ? 11.326 7.359 -19.857 1.00 83.25 88 GLN A C 1
ATOM 712 O O . GLN A 1 88 ? 12.374 7.820 -20.308 1.00 83.25 88 GLN A O 1
ATOM 717 N N . VAL A 1 89 ? 10.935 7.616 -18.605 1.00 83.50 89 VAL A N 1
ATOM 718 C CA . VAL A 1 89 ? 11.727 8.408 -17.657 1.00 83.50 89 VAL A CA 1
ATOM 719 C C . VAL A 1 89 ? 12.665 7.476 -16.897 1.00 83.50 89 VAL A C 1
ATOM 721 O O . VAL A 1 89 ? 12.219 6.682 -16.075 1.00 83.50 89 VAL A O 1
ATOM 724 N N . SER A 1 90 ? 13.966 7.613 -17.146 1.00 85.44 90 SER A N 1
ATOM 725 C CA . SER A 1 90 ? 15.026 6.923 -16.403 1.00 85.44 90 SER A CA 1
ATOM 726 C C . SER A 1 90 ? 15.574 7.823 -15.295 1.00 85.44 90 SER A C 1
ATOM 728 O O . SER A 1 90 ? 15.859 8.998 -15.540 1.00 85.44 90 SER A O 1
ATOM 730 N N . ILE A 1 91 ? 15.737 7.277 -14.084 1.00 86.88 91 ILE A N 1
ATOM 731 C CA . ILE A 1 91 ? 16.350 7.995 -12.952 1.00 86.88 91 ILE A CA 1
ATOM 732 C C . ILE A 1 91 ? 17.827 7.601 -12.824 1.00 86.88 91 ILE A C 1
ATOM 734 O O . ILE A 1 91 ? 18.696 8.462 -12.695 1.00 86.88 91 ILE A O 1
ATOM 738 N N . THR A 1 92 ? 18.114 6.298 -12.864 1.00 87.25 92 THR A N 1
ATOM 739 C CA . THR A 1 92 ? 19.439 5.709 -12.605 1.00 87.25 92 THR A CA 1
ATOM 740 C C . THR A 1 92 ? 19.955 4.827 -13.746 1.00 87.25 92 THR A C 1
ATOM 742 O O . THR A 1 92 ? 21.053 4.282 -13.638 1.00 87.25 92 THR A O 1
ATOM 745 N N . ASN A 1 93 ? 19.204 4.698 -14.848 1.00 84.38 93 ASN A N 1
ATOM 746 C CA . ASN A 1 93 ? 19.481 3.796 -15.978 1.00 84.38 93 ASN A CA 1
ATOM 747 C C . ASN A 1 93 ? 19.509 2.304 -15.599 1.00 84.38 93 ASN A C 1
ATOM 749 O O . ASN A 1 93 ? 20.102 1.488 -16.303 1.00 84.38 93 ASN A O 1
ATOM 753 N N . ASN A 1 94 ? 18.866 1.937 -14.490 1.00 89.62 94 ASN A N 1
ATOM 754 C CA . ASN A 1 94 ? 18.709 0.560 -14.043 1.00 89.62 94 ASN A CA 1
ATOM 755 C C . ASN A 1 94 ? 17.303 0.395 -13.458 1.00 89.62 94 ASN A C 1
ATOM 757 O O . ASN A 1 94 ? 16.989 0.992 -12.434 1.00 89.62 94 ASN A O 1
ATOM 761 N N . LEU A 1 95 ? 16.479 -0.455 -14.076 1.00 87.94 95 LEU A N 1
ATOM 762 C CA . LEU A 1 95 ? 15.059 -0.608 -13.730 1.00 87.94 95 LEU A CA 1
ATOM 763 C C . LEU A 1 95 ? 14.816 -1.046 -12.276 1.00 87.94 95 LEU A C 1
ATOM 765 O O . LEU A 1 95 ? 13.836 -0.628 -11.662 1.00 87.94 95 LEU A O 1
ATOM 769 N N . ILE A 1 96 ? 15.706 -1.864 -11.705 1.00 89.69 96 ILE A N 1
ATOM 770 C CA . ILE A 1 96 ? 15.598 -2.316 -10.309 1.00 89.69 96 ILE A CA 1
ATOM 771 C C . ILE A 1 96 ? 15.884 -1.148 -9.361 1.00 89.69 96 ILE A C 1
ATOM 773 O O . ILE A 1 96 ? 15.154 -0.935 -8.393 1.00 89.69 96 ILE A O 1
ATOM 777 N N . SER A 1 97 ? 16.937 -0.384 -9.651 1.00 92.25 97 SER A N 1
ATOM 778 C CA . SER A 1 97 ? 17.297 0.812 -8.889 1.00 92.25 97 SER A CA 1
ATOM 779 C C . SER A 1 97 ? 16.226 1.900 -9.024 1.00 92.25 97 SER A C 1
ATOM 781 O O . SER A 1 97 ? 15.823 2.481 -8.018 1.00 92.25 97 SER A O 1
ATOM 783 N N . ASP A 1 98 ? 15.672 2.104 -10.222 1.00 90.69 98 ASP A N 1
ATOM 784 C CA . ASP A 1 98 ? 14.571 3.042 -10.468 1.00 90.69 98 ASP A CA 1
ATOM 785 C C . ASP A 1 98 ? 13.326 2.666 -9.656 1.00 90.69 98 ASP A C 1
ATOM 787 O O . ASP A 1 98 ? 12.748 3.518 -8.977 1.00 90.69 98 ASP A O 1
ATOM 791 N N . PHE A 1 99 ? 12.956 1.379 -9.630 1.00 92.00 99 PHE A N 1
ATOM 792 C CA . PHE A 1 99 ? 11.864 0.893 -8.787 1.00 92.00 99 PHE A CA 1
ATOM 793 C C . PHE A 1 99 ? 12.134 1.125 -7.293 1.00 92.00 99 PHE A C 1
ATOM 795 O O . PHE A 1 99 ? 11.254 1.603 -6.575 1.00 92.00 99 PHE A O 1
ATOM 802 N N . ALA A 1 100 ? 13.350 0.838 -6.816 1.00 93.56 100 ALA A N 1
ATOM 803 C CA . ALA A 1 100 ? 13.725 1.049 -5.418 1.00 93.56 100 ALA A CA 1
ATOM 804 C C . ALA A 1 100 ? 13.678 2.535 -5.018 1.00 93.56 100 ALA A C 1
ATOM 806 O O . ALA A 1 100 ? 13.176 2.866 -3.941 1.00 93.56 100 ALA A O 1
ATOM 807 N N . VAL A 1 101 ? 14.146 3.431 -5.892 1.00 94.50 101 VAL A N 1
ATOM 808 C CA . VAL A 1 101 ? 14.089 4.886 -5.686 1.00 94.50 101 VAL A CA 1
ATOM 809 C C . VAL A 1 101 ? 12.640 5.367 -5.631 1.00 94.50 101 VAL A C 1
ATOM 811 O O . VA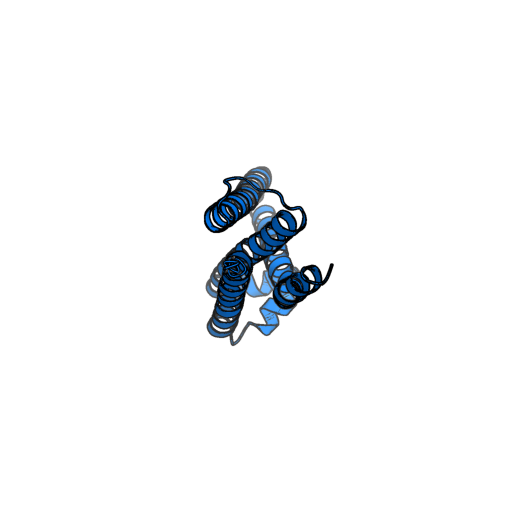L A 1 101 ? 12.272 6.087 -4.702 1.00 94.50 101 VAL A O 1
ATOM 814 N N . ILE A 1 102 ? 11.793 4.931 -6.568 1.00 94.25 102 ILE A N 1
ATOM 815 C CA . ILE A 1 102 ? 10.360 5.263 -6.568 1.00 94.25 102 ILE A CA 1
ATOM 816 C C . ILE A 1 102 ? 9.695 4.778 -5.279 1.00 94.25 102 ILE A C 1
ATOM 818 O O . ILE A 1 102 ? 8.971 5.536 -4.632 1.00 94.25 102 ILE A O 1
ATOM 822 N N . LEU A 1 103 ? 9.978 3.545 -4.857 1.00 94.06 103 LEU A N 1
ATOM 823 C CA . LEU A 1 103 ? 9.424 2.988 -3.628 1.00 94.06 103 LEU A CA 1
ATOM 824 C C . LEU A 1 103 ? 9.887 3.775 -2.393 1.00 94.06 103 LEU A C 1
ATOM 826 O O . LEU A 1 103 ? 9.068 4.077 -1.525 1.00 94.06 103 LEU A O 1
ATOM 830 N N . ALA A 1 104 ? 11.155 4.190 -2.340 1.00 93.75 104 ALA A N 1
ATOM 831 C CA . ALA A 1 104 ? 11.674 5.048 -1.275 1.00 93.75 104 ALA A CA 1
ATOM 832 C C . ALA A 1 104 ? 10.974 6.418 -1.236 1.00 93.75 104 ALA A C 1
ATOM 834 O O . ALA A 1 104 ? 10.604 6.881 -0.155 1.00 93.75 104 ALA A O 1
ATOM 835 N N . PHE A 1 105 ? 10.721 7.042 -2.393 1.00 94.25 105 PHE A N 1
ATOM 836 C CA . PHE A 1 105 ? 9.955 8.292 -2.469 1.00 94.25 105 PHE A CA 1
ATOM 837 C C . PHE A 1 105 ? 8.510 8.121 -1.997 1.00 94.25 105 PHE A C 1
ATOM 839 O O . PHE A 1 105 ? 8.004 8.970 -1.262 1.00 94.25 105 PHE A O 1
ATOM 846 N N . VAL A 1 106 ? 7.853 7.017 -2.362 1.00 93.19 106 VAL A N 1
ATOM 847 C CA . VAL A 1 106 ? 6.490 6.708 -1.902 1.00 93.19 106 VAL A CA 1
ATOM 848 C C . VAL A 1 106 ? 6.461 6.512 -0.384 1.00 93.19 106 VAL A C 1
ATOM 850 O O . VAL A 1 106 ? 5.619 7.103 0.294 1.00 93.19 106 VAL A O 1
ATOM 853 N N . VAL A 1 107 ? 7.407 5.748 0.174 1.00 92.69 107 VAL A N 1
ATOM 854 C CA . VAL A 1 107 ? 7.552 5.580 1.631 1.00 92.69 107 VAL A CA 1
ATOM 855 C C . VAL A 1 107 ? 7.759 6.932 2.310 1.00 92.69 107 VAL A C 1
ATOM 857 O O . VAL A 1 107 ? 7.062 7.239 3.277 1.00 92.69 107 VAL A O 1
ATOM 860 N N . LEU A 1 108 ? 8.671 7.758 1.791 1.00 92.44 108 LEU A N 1
ATOM 861 C CA . LEU A 1 108 ? 8.953 9.083 2.336 1.00 92.44 108 LEU A CA 1
ATOM 862 C C . LEU A 1 108 ? 7.709 9.977 2.308 1.00 92.44 108 LEU A C 1
ATOM 864 O O . LEU A 1 108 ? 7.411 10.636 3.302 1.00 92.44 108 LEU A O 1
ATOM 868 N N . PHE A 1 109 ? 6.949 9.965 1.212 1.00 90.94 109 PHE A N 1
ATOM 869 C CA . PHE A 1 109 ? 5.700 10.714 1.091 1.00 90.94 109 PHE A CA 1
ATOM 870 C C . PHE A 1 109 ? 4.684 10.313 2.171 1.00 90.94 109 PHE A C 1
ATOM 872 O O . PHE A 1 109 ? 4.135 11.178 2.862 1.00 90.94 109 PHE A O 1
ATOM 879 N N . PHE A 1 110 ? 4.461 9.011 2.371 1.00 85.81 110 PHE A N 1
ATOM 880 C CA . PHE A 1 110 ? 3.544 8.528 3.409 1.00 85.81 110 PHE A CA 1
ATOM 881 C C . PHE A 1 110 ? 4.062 8.798 4.828 1.00 85.81 110 PHE A C 1
ATOM 883 O O . PHE A 1 110 ? 3.268 9.136 5.710 1.00 85.81 110 PHE A O 1
ATOM 890 N N . LEU A 1 111 ? 5.376 8.718 5.047 1.00 86.06 111 LEU A N 1
ATOM 891 C CA . LEU A 1 111 ? 6.003 9.024 6.332 1.00 86.06 111 LEU A CA 1
ATOM 892 C C . LEU A 1 111 ? 5.877 10.510 6.679 1.00 86.06 111 LEU A C 1
ATOM 894 O O . LEU A 1 111 ? 5.468 10.845 7.789 1.00 86.06 111 LEU A O 1
ATOM 898 N N . LEU A 1 112 ? 6.132 11.405 5.721 1.00 86.44 112 LEU A N 1
ATOM 899 C CA . LEU A 1 112 ? 5.902 12.840 5.891 1.00 86.44 112 LEU A CA 1
ATOM 900 C C . LEU A 1 112 ? 4.431 13.122 6.198 1.00 86.44 112 LEU A C 1
ATOM 902 O O . LEU A 1 112 ? 4.131 13.838 7.152 1.00 86.44 112 LEU A O 1
ATOM 906 N N . LYS A 1 113 ? 3.501 12.506 5.457 1.00 82.88 113 LYS A N 1
ATOM 907 C CA . LYS A 1 113 ? 2.060 12.638 5.719 1.00 82.88 113 LYS A CA 1
ATOM 908 C C . LYS A 1 113 ? 1.688 12.175 7.132 1.00 82.88 113 LYS A C 1
ATOM 910 O O . LYS A 1 113 ? 0.868 12.826 7.782 1.00 82.88 113 LYS A O 1
ATOM 915 N N . TYR A 1 114 ? 2.291 11.092 7.622 1.00 80.00 114 TYR A N 1
ATOM 916 C CA . TYR A 1 114 ? 2.108 10.622 8.996 1.00 80.00 114 TYR A CA 1
ATOM 917 C C . TYR A 1 114 ? 2.639 11.630 10.026 1.00 80.00 114 TYR A C 1
ATOM 919 O O . TYR A 1 114 ? 1.921 11.978 10.962 1.00 80.00 114 TYR A O 1
ATOM 927 N N . VAL A 1 115 ? 3.849 12.164 9.825 1.00 82.31 115 VAL A N 1
ATOM 928 C CA . VAL A 1 115 ? 4.443 13.185 10.706 1.00 82.31 115 VAL A CA 1
ATOM 929 C C . VAL A 1 115 ? 3.584 14.452 10.743 1.00 82.31 115 VAL A C 1
ATOM 931 O O . VAL A 1 115 ? 3.265 14.935 11.827 1.00 82.31 115 VAL A O 1
ATOM 934 N N . PHE A 1 116 ? 3.127 14.956 9.592 1.00 83.12 116 PHE A N 1
ATOM 935 C CA . PHE A 1 116 ? 2.216 16.106 9.544 1.00 83.12 116 PHE A CA 1
ATOM 936 C C . PHE A 1 116 ? 0.894 15.823 10.256 1.00 83.12 116 PHE A C 1
ATOM 938 O O . PHE A 1 116 ? 0.427 16.655 11.029 1.00 83.12 116 PHE A O 1
ATOM 945 N N . SER A 1 117 ? 0.322 14.633 10.051 1.00 76.50 117 SER A N 1
ATOM 946 C CA . SER A 1 117 ? -0.903 14.201 10.736 1.00 76.50 117 SER A CA 1
ATOM 947 C C . SER A 1 117 ? -0.728 14.204 12.258 1.00 76.50 117 SER A C 1
ATOM 949 O O . SER A 1 117 ? -1.617 14.631 12.990 1.00 76.50 117 SER A O 1
ATOM 951 N N . PHE A 1 118 ? 0.441 13.779 12.736 1.00 75.38 118 PHE A N 1
ATOM 952 C CA . PHE A 1 118 ? 0.787 13.757 14.152 1.00 75.38 118 PHE A CA 1
ATOM 953 C C . PHE A 1 118 ? 0.997 15.156 14.739 1.00 75.38 118 PHE A C 1
ATOM 955 O O . PHE A 1 118 ? 0.470 15.442 15.811 1.00 75.38 118 PHE A O 1
ATOM 962 N N . ILE A 1 119 ? 1.691 16.048 14.026 1.00 81.75 119 ILE A N 1
ATOM 963 C CA . ILE A 1 119 ? 1.889 17.448 14.445 1.00 81.75 119 ILE A CA 1
ATOM 964 C C . ILE A 1 119 ? 0.547 18.191 14.519 1.00 81.75 119 ILE A C 1
ATOM 966 O O . ILE A 1 119 ? 0.266 18.881 15.501 1.00 81.75 119 ILE A O 1
ATOM 970 N N . ILE A 1 120 ? -0.301 18.025 13.499 1.00 77.31 120 ILE A N 1
ATOM 971 C CA . ILE A 1 120 ? -1.646 18.611 13.471 1.00 77.31 120 ILE A CA 1
ATOM 972 C C . ILE A 1 120 ? -2.476 18.044 14.622 1.00 77.31 120 ILE A C 1
ATOM 974 O O . ILE A 1 120 ? -3.085 18.815 15.353 1.00 77.31 120 ILE A O 1
ATOM 978 N N . GLY A 1 121 ? -2.445 16.723 14.828 1.00 67.25 121 GLY A N 1
ATOM 979 C CA . GLY A 1 121 ? -3.112 16.068 15.952 1.00 67.25 121 GLY A CA 1
ATOM 980 C C . GLY A 1 121 ? -2.702 16.677 17.292 1.00 67.25 121 GLY A C 1
ATOM 981 O O . GLY A 1 121 ? -3.560 17.123 18.040 1.00 67.25 121 GLY A O 1
ATOM 982 N N . PHE A 1 122 ? -1.402 16.805 17.559 1.00 71.06 122 PHE A N 1
ATOM 983 C CA . PHE A 1 122 ? -0.898 17.415 18.794 1.00 71.06 122 PHE A CA 1
ATOM 984 C C . PHE A 1 122 ? -1.333 18.868 19.015 1.00 71.06 122 PHE A C 1
ATOM 986 O O . PHE A 1 122 ? -1.404 19.314 20.158 1.00 71.06 122 PHE A O 1
ATOM 993 N N . SER A 1 123 ? -1.627 19.604 17.941 1.00 69.25 123 SER A N 1
ATOM 994 C CA . SER A 1 123 ? -2.098 20.990 18.032 1.00 69.25 123 SER A CA 1
ATOM 995 C C . SER A 1 1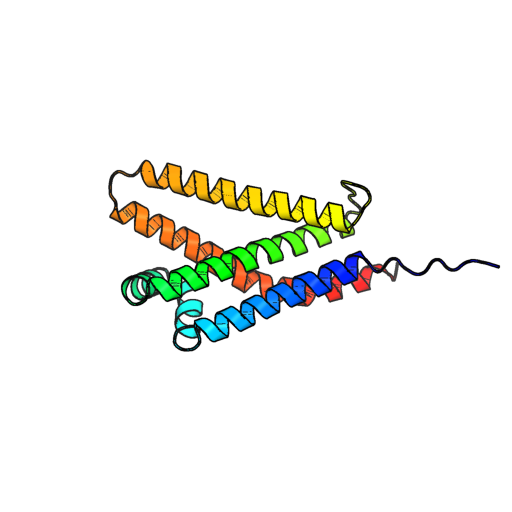23 ? -3.519 21.090 18.608 1.00 69.25 123 SER A C 1
ATOM 997 O O . SER A 1 123 ? -3.908 22.149 19.098 1.00 69.25 123 SER A O 1
ATOM 999 N N . PHE A 1 124 ? -4.287 19.995 18.599 1.00 65.12 124 PHE A N 1
ATOM 1000 C CA . PHE A 1 124 ? -5.577 19.897 19.276 1.00 65.12 124 PHE A CA 1
ATOM 1001 C C . PHE A 1 124 ? -5.365 19.310 20.678 1.00 65.12 124 PHE A C 1
ATOM 1003 O O . PHE A 1 124 ? -5.055 18.137 20.832 1.00 65.12 124 PHE A O 1
ATOM 1010 N N . ILE A 1 125 ? -5.540 20.128 21.719 1.00 57.38 125 ILE A N 1
ATOM 1011 C CA . ILE A 1 125 ? -5.266 19.778 23.132 1.00 57.38 125 ILE A CA 1
ATOM 1012 C C . ILE A 1 125 ? -6.137 18.606 23.640 1.00 57.38 125 ILE A C 1
ATOM 1014 O O . ILE A 1 125 ? -5.803 17.930 24.614 1.00 57.38 125 ILE A O 1
ATOM 1018 N N . GLU A 1 126 ? -7.250 18.325 22.970 1.00 67.31 126 GLU A N 1
ATOM 1019 C CA . GLU A 1 126 ? -8.219 17.317 23.380 1.00 67.31 126 GLU A CA 1
ATOM 1020 C C . GLU A 1 126 ? -7.925 15.934 22.774 1.00 67.31 126 GLU A C 1
ATOM 1022 O O . GLU A 1 126 ? -8.053 15.694 21.571 1.00 67.31 126 GLU A O 1
ATOM 1027 N N . THR A 1 127 ? -7.575 14.984 23.647 1.00 67.62 127 THR A N 1
ATOM 1028 C CA . THR A 1 127 ? -7.180 13.606 23.295 1.00 67.62 127 THR A CA 1
ATOM 1029 C C . THR A 1 127 ? -8.210 12.824 22.467 1.00 67.62 127 THR A C 1
ATOM 1031 O O . THR A 1 127 ? -7.835 11.899 21.745 1.00 67.62 127 THR A O 1
ATOM 1034 N N . GLU A 1 128 ? -9.494 13.178 22.533 1.00 68.31 128 GLU A N 1
ATOM 1035 C CA . GLU A 1 128 ? -10.565 12.528 21.768 1.00 68.31 128 GLU A CA 1
ATOM 1036 C C . GLU A 1 128 ? -10.538 12.917 20.280 1.00 68.31 128 GLU A C 1
ATOM 1038 O O . GLU A 1 128 ? -10.609 12.048 19.405 1.00 68.31 128 GLU A O 1
ATOM 1043 N N . TYR A 1 129 ? -10.321 14.201 19.975 1.00 66.75 129 TYR A N 1
ATOM 1044 C CA . TYR A 1 129 ? -10.201 14.680 18.595 1.00 66.75 129 TYR A CA 1
ATOM 1045 C C . TYR A 1 129 ? -8.947 14.137 17.906 1.00 66.75 129 TYR A C 1
ATOM 1047 O O . TYR A 1 129 ? -9.004 13.787 16.724 1.00 66.75 129 TYR A O 1
ATOM 1055 N N . ILE A 1 130 ? -7.849 13.973 18.652 1.00 68.50 130 ILE A N 1
ATOM 1056 C CA . ILE A 1 130 ? -6.625 13.325 18.158 1.00 68.50 130 ILE A CA 1
ATOM 1057 C C . ILE A 1 130 ? -6.921 11.894 17.707 1.00 68.50 130 ILE A C 1
ATOM 1059 O O . ILE A 1 130 ? -6.616 11.525 16.571 1.00 68.50 130 ILE A O 1
ATOM 1063 N N . LYS A 1 131 ? -7.553 11.088 18.571 1.00 69.69 131 LYS A N 1
ATOM 1064 C CA . LYS A 1 131 ? -7.892 9.690 18.255 1.00 69.69 131 LYS A CA 1
ATOM 1065 C C . LYS A 1 131 ? -8.768 9.603 17.008 1.00 69.69 131 LYS A C 1
ATOM 1067 O O . LYS A 1 131 ? -8.455 8.849 16.089 1.00 69.69 131 LYS A O 1
ATOM 1072 N N . LYS A 1 132 ? -9.808 10.437 16.932 1.00 69.50 132 LYS A N 1
ATOM 1073 C CA . LYS A 1 132 ? -10.734 10.475 15.792 1.00 69.50 132 LYS A CA 1
ATOM 1074 C C . LYS A 1 132 ? -10.053 10.882 14.483 1.00 69.50 132 LYS A C 1
ATOM 1076 O O . LYS A 1 132 ? -10.343 10.308 13.433 1.00 69.50 132 LYS A O 1
ATOM 1081 N N . TYR A 1 133 ? -9.124 11.836 14.537 1.00 71.25 133 TYR A N 1
ATOM 1082 C CA . TYR A 1 133 ? -8.336 12.236 13.373 1.00 71.25 133 TYR A CA 1
ATOM 1083 C C . TYR A 1 133 ? -7.449 11.089 12.869 1.00 71.25 133 TYR A C 1
ATOM 1085 O O . TYR A 1 133 ? -7.484 10.763 11.680 1.00 71.25 133 TYR A O 1
ATOM 1093 N N . PHE A 1 134 ? -6.733 10.407 13.769 1.00 72.56 134 PHE A N 1
ATOM 1094 C CA . PHE A 1 134 ? -5.928 9.234 13.412 1.00 72.56 134 PHE A CA 1
ATOM 1095 C C . PHE A 1 134 ? -6.769 8.103 12.809 1.00 72.56 134 PHE A C 1
ATOM 1097 O O . PHE A 1 134 ? -6.364 7.514 11.806 1.00 72.56 134 PHE A O 1
ATOM 1104 N N . TYR A 1 135 ? -7.962 7.842 13.346 1.00 74.12 135 TYR A N 1
ATOM 1105 C CA . TYR A 1 135 ? -8.884 6.844 12.791 1.00 74.12 135 TYR A CA 1
ATOM 1106 C C . TYR A 1 135 ? -9.310 7.164 11.356 1.00 74.12 135 TYR A C 1
ATOM 1108 O O . TYR A 1 135 ? -9.311 6.278 10.498 1.00 74.12 135 TYR A O 1
ATOM 1116 N N . ASN A 1 136 ? -9.604 8.431 11.061 1.00 73.81 136 ASN A N 1
ATOM 1117 C CA . ASN A 1 136 ? -9.939 8.853 9.701 1.00 73.81 136 ASN A CA 1
ATOM 1118 C C . ASN A 1 136 ? -8.756 8.671 8.740 1.00 73.81 136 ASN A C 1
ATOM 1120 O O . ASN A 1 136 ? -8.940 8.183 7.625 1.00 73.81 136 ASN A O 1
ATOM 1124 N N . VAL A 1 137 ? -7.536 9.004 9.173 1.00 75.31 137 VAL A N 1
ATOM 1125 C CA . VAL A 1 137 ? -6.322 8.812 8.361 1.00 75.31 137 VAL A CA 1
ATOM 1126 C C . VAL A 1 137 ? -6.093 7.329 8.041 1.00 75.31 137 VAL A C 1
ATOM 1128 O O . VAL A 1 137 ? -5.852 6.988 6.882 1.00 75.31 137 VAL A O 1
ATOM 1131 N N . LEU A 1 138 ? -6.228 6.438 9.029 1.00 75.31 138 LEU A N 1
ATOM 1132 C CA . LEU A 1 138 ? -6.093 4.988 8.829 1.00 75.31 138 LEU A CA 1
ATOM 1133 C C . LEU A 1 138 ? -7.188 4.422 7.915 1.00 75.31 138 LEU A C 1
ATOM 1135 O O . LEU A 1 138 ? -6.900 3.615 7.030 1.00 75.31 138 LEU A O 1
ATOM 1139 N N . THR A 1 139 ? -8.423 4.907 8.060 1.00 77.56 139 THR A N 1
ATOM 1140 C CA . THR A 1 139 ? -9.545 4.534 7.182 1.00 77.56 139 THR A CA 1
ATOM 1141 C C . THR A 1 139 ? -9.255 4.891 5.721 1.00 77.56 139 THR A C 1
ATOM 1143 O O . THR A 1 139 ? -9.510 4.083 4.828 1.00 77.56 139 THR A O 1
ATOM 1146 N N . ILE A 1 140 ? -8.658 6.062 5.465 1.00 77.94 140 ILE A N 1
ATOM 1147 C CA . ILE A 1 140 ? -8.266 6.483 4.111 1.00 77.94 140 ILE A CA 1
ATOM 1148 C C . ILE A 1 140 ? -7.202 5.547 3.526 1.00 77.94 140 ILE A C 1
ATOM 1150 O O . ILE A 1 140 ? -7.328 5.147 2.370 1.00 77.94 140 ILE A O 1
ATOM 1154 N N . TYR A 1 141 ? -6.174 5.162 4.293 1.00 78.12 141 TYR A N 1
ATOM 1155 C CA . TYR A 1 141 ? -5.161 4.215 3.803 1.00 78.12 141 TYR A CA 1
ATOM 1156 C C . TYR A 1 141 ? -5.758 2.852 3.475 1.00 78.12 141 TYR A C 1
ATOM 1158 O O . TYR A 1 141 ? -5.465 2.285 2.424 1.00 78.12 141 TYR A O 1
ATOM 1166 N N . ARG A 1 142 ? -6.662 2.363 4.325 1.00 81.88 142 ARG A N 1
ATOM 1167 C CA . ARG A 1 142 ? -7.402 1.128 4.066 1.00 81.88 142 ARG A CA 1
ATOM 1168 C C . ARG A 1 142 ? -8.204 1.208 2.766 1.00 81.88 142 ARG A C 1
ATOM 1170 O O . ARG A 1 142 ? -8.112 0.309 1.934 1.00 81.88 142 ARG A O 1
ATOM 1177 N N . ALA A 1 143 ? -8.945 2.295 2.555 1.00 81.75 143 ALA A N 1
ATOM 1178 C CA . ALA A 1 143 ? -9.711 2.501 1.327 1.00 81.75 143 ALA A CA 1
ATOM 1179 C C . ALA A 1 143 ? -8.808 2.567 0.080 1.00 81.75 143 ALA A C 1
ATOM 1181 O O . ALA A 1 143 ? -9.107 1.926 -0.927 1.00 81.75 143 ALA A O 1
ATOM 1182 N N . LEU A 1 144 ? -7.677 3.279 0.155 1.00 83.62 144 LEU A N 1
ATOM 1183 C CA . LEU A 1 144 ? -6.700 3.365 -0.937 1.00 83.62 144 LEU A CA 1
ATOM 1184 C C . LEU A 1 144 ? -6.079 2.003 -1.274 1.00 83.62 144 LEU A C 1
ATOM 1186 O O . LEU A 1 144 ? -5.945 1.666 -2.453 1.00 83.62 144 LEU A O 1
ATOM 1190 N N . ALA A 1 145 ? -5.749 1.193 -0.266 1.00 84.00 145 ALA A N 1
ATOM 1191 C CA . ALA A 1 145 ? -5.277 -0.175 -0.470 1.00 84.00 145 ALA A CA 1
ATOM 1192 C C . ALA A 1 145 ? -6.316 -1.020 -1.225 1.00 84.00 145 ALA A C 1
ATOM 1194 O O . ALA A 1 145 ? -5.983 -1.694 -2.195 1.00 84.00 145 ALA A O 1
ATOM 1195 N N . MET A 1 146 ? -7.589 -0.943 -0.827 1.00 84.00 146 MET A N 1
ATOM 1196 C CA . MET A 1 146 ? -8.670 -1.706 -1.461 1.00 84.00 146 MET A CA 1
ATOM 1197 C C . MET A 1 146 ? -8.929 -1.270 -2.910 1.00 84.00 146 MET A C 1
ATOM 1199 O O . MET A 1 146 ? -9.083 -2.118 -3.788 1.00 84.00 146 MET A O 1
ATOM 1203 N N . ILE A 1 147 ? -8.943 0.040 -3.176 1.00 85.56 147 ILE A N 1
ATOM 1204 C CA . ILE A 1 147 ? -9.183 0.602 -4.518 1.00 85.56 147 ILE A CA 1
ATOM 1205 C C . ILE A 1 147 ? -8.009 0.331 -5.470 1.00 85.56 147 ILE A C 1
ATOM 1207 O O . ILE A 1 147 ? -8.202 0.253 -6.682 1.00 85.56 147 ILE A O 1
ATOM 1211 N N . SER A 1 148 ? -6.793 0.163 -4.948 1.00 83.12 148 SER A N 1
ATOM 1212 C CA . SER A 1 148 ? -5.608 -0.076 -5.779 1.00 83.12 148 SER A CA 1
ATOM 1213 C C . SER A 1 148 ? -5.445 -1.525 -6.252 1.00 83.12 148 SER A C 1
ATOM 1215 O O . SER A 1 148 ? -4.726 -1.752 -7.223 1.00 83.12 148 SER A O 1
ATOM 1217 N N . PHE A 1 149 ? -6.145 -2.503 -5.662 1.00 81.69 149 PHE A N 1
ATOM 1218 C CA . PHE A 1 149 ? -6.077 -3.899 -6.122 1.00 81.69 149 PHE A CA 1
ATOM 1219 C C . PHE A 1 149 ? -6.555 -4.106 -7.568 1.00 81.69 149 PHE A C 1
ATOM 1221 O O . PHE A 1 149 ? -5.809 -4.713 -8.338 1.00 81.69 149 PHE A O 1
ATOM 1228 N N . PRO A 1 150 ? -7.729 -3.591 -7.991 1.00 79.56 150 PRO A N 1
ATOM 1229 C CA . PRO A 1 150 ? -8.141 -3.648 -9.394 1.00 79.56 150 PRO A CA 1
ATOM 1230 C C . PRO A 1 150 ? -7.109 -3.047 -10.353 1.00 79.56 150 PRO A C 1
ATOM 1232 O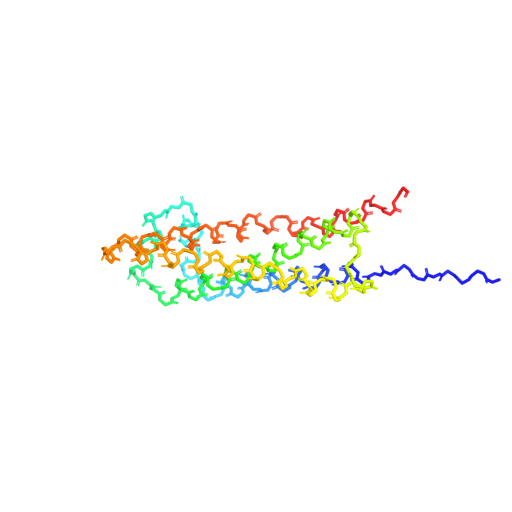 O . PRO A 1 150 ? -6.863 -3.608 -11.418 1.00 79.56 150 PRO A O 1
ATOM 1235 N N . LEU A 1 151 ? -6.469 -1.939 -9.958 1.00 80.19 151 LEU A N 1
ATOM 1236 C CA . LEU A 1 151 ? -5.443 -1.285 -10.771 1.00 80.19 151 LEU A CA 1
ATOM 1237 C C . LEU A 1 151 ? -4.228 -2.196 -10.964 1.00 80.19 151 LEU A C 1
ATOM 1239 O O . LEU A 1 151 ? -3.761 -2.356 -12.083 1.00 80.19 151 LEU A O 1
ATOM 1243 N N . ILE A 1 152 ? -3.750 -2.853 -9.911 1.00 81.62 152 ILE A N 1
ATOM 1244 C CA . ILE A 1 152 ? -2.545 -3.698 -9.983 1.00 81.62 152 ILE A CA 1
ATOM 1245 C C . ILE A 1 152 ? -2.776 -4.997 -10.719 1.00 81.62 152 ILE A C 1
ATOM 1247 O O . ILE A 1 152 ? -1.871 -5.479 -11.390 1.00 81.62 152 ILE A O 1
ATOM 1251 N N . ILE A 1 153 ? -3.984 -5.544 -10.630 1.00 80.44 153 ILE A N 1
ATOM 1252 C CA . ILE A 1 153 ? -4.362 -6.689 -11.453 1.00 80.44 153 ILE A CA 1
ATOM 1253 C C . ILE A 1 153 ? -4.355 -6.285 -12.933 1.00 80.44 153 ILE A C 1
ATOM 1255 O O . ILE A 1 153 ? -3.952 -7.089 -13.764 1.00 80.44 153 ILE A O 1
ATOM 1259 N N . ALA A 1 154 ? -4.744 -5.050 -13.267 1.00 80.12 154 ALA A N 1
ATOM 1260 C CA . ALA A 1 154 ? -4.777 -4.561 -14.644 1.00 80.12 154 ALA A CA 1
ATOM 1261 C C . ALA A 1 154 ? -3.400 -4.142 -15.202 1.00 80.12 154 ALA A C 1
ATOM 1263 O O . ALA A 1 154 ? -3.174 -4.305 -16.398 1.00 80.12 154 ALA A O 1
ATOM 1264 N N . ILE A 1 155 ? -2.481 -3.631 -14.368 1.00 77.56 155 ILE A N 1
ATOM 1265 C CA . ILE A 1 155 ? -1.168 -3.098 -14.794 1.00 77.56 155 ILE A CA 1
ATOM 1266 C C . ILE A 1 155 ? -0.381 -4.051 -15.715 1.00 77.56 155 ILE A C 1
ATOM 1268 O O . ILE A 1 155 ? 0.028 -3.601 -16.785 1.00 77.56 155 ILE A O 1
ATOM 1272 N N . PRO A 1 156 ? -0.198 -5.350 -15.392 1.00 69.94 156 PRO A N 1
ATOM 1273 C CA . PRO A 1 156 ? 0.543 -6.267 -16.259 1.00 69.94 156 PRO A CA 1
ATOM 1274 C C . PRO A 1 156 ? -0.011 -6.326 -17.689 1.00 69.94 156 PRO A C 1
ATOM 1276 O O . PRO A 1 156 ? 0.761 -6.372 -18.644 1.00 69.94 156 PRO A O 1
ATOM 1279 N N . PHE A 1 157 ? -1.338 -6.247 -17.837 1.00 72.44 157 PHE A N 1
ATOM 1280 C CA . PHE A 1 157 ? -2.029 -6.315 -19.127 1.00 72.44 157 PHE A CA 1
ATOM 1281 C C . PHE A 1 157 ? -1.971 -5.003 -19.917 1.00 72.44 157 PHE A C 1
ATOM 1283 O O . PHE A 1 157 ? -2.125 -5.013 -21.136 1.00 72.44 157 PHE A O 1
ATOM 1290 N N . LEU A 1 158 ? -1.734 -3.868 -19.253 1.00 67.44 158 LEU A N 1
ATOM 1291 C CA . LEU A 1 158 ? -1.532 -2.589 -19.936 1.00 67.44 158 LEU A CA 1
ATOM 1292 C C . LEU A 1 158 ? -0.164 -2.544 -20.629 1.00 67.44 158 LEU A C 1
ATOM 1294 O O . LEU A 1 158 ? -0.072 -2.011 -21.735 1.00 67.44 158 LEU A O 1
ATOM 1298 N N . SER A 1 159 ? 0.858 -3.166 -20.031 1.00 57.38 159 SER A N 1
ATOM 1299 C CA . SER A 1 159 ? 2.231 -3.175 -20.558 1.00 57.38 159 SER A CA 1
ATOM 1300 C C . SER A 1 159 ? 2.375 -3.903 -21.906 1.00 57.38 159 SER A C 1
ATOM 1302 O O . SER A 1 159 ? 3.180 -3.498 -22.744 1.00 57.38 159 SER A O 1
ATOM 1304 N N . ASP A 1 160 ? 1.562 -4.937 -22.164 1.00 54.53 160 ASP A N 1
ATOM 1305 C CA . ASP A 1 160 ? 1.633 -5.743 -23.394 1.00 54.53 160 ASP A CA 1
ATOM 1306 C C . ASP A 1 160 ? 1.096 -5.010 -24.635 1.00 54.53 160 ASP A C 1
ATOM 1308 O O . ASP A 1 160 ? 1.487 -5.316 -25.761 1.00 54.53 160 ASP A O 1
ATOM 1312 N N . SER A 1 161 ? 0.255 -3.992 -24.442 1.00 47.88 161 SER A N 1
ATOM 1313 C CA . SER A 1 161 ? -0.356 -3.223 -25.538 1.00 47.88 161 SER A CA 1
ATOM 1314 C C . SER A 1 161 ? 0.644 -2.315 -26.271 1.00 47.88 161 SER A C 1
ATOM 1316 O O . SE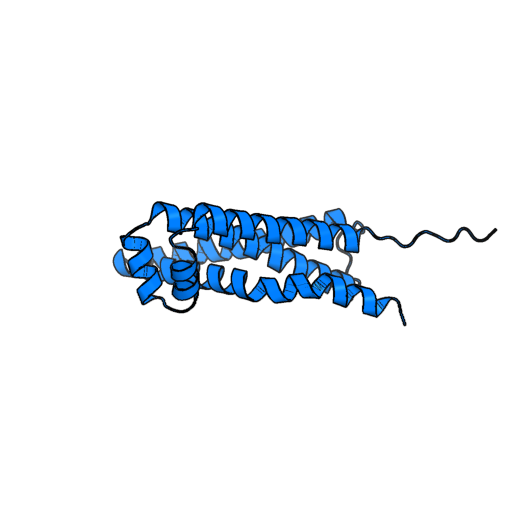R A 1 161 ? 0.372 -1.876 -27.386 1.00 47.88 161 SER A O 1
ATOM 1318 N N . TYR A 1 162 ? 1.796 -2.026 -25.655 1.00 46.00 162 TYR A N 1
ATOM 1319 C CA . TYR A 1 162 ? 2.798 -1.087 -26.175 1.00 46.00 162 TYR A CA 1
ATOM 1320 C C . TYR A 1 162 ? 3.893 -1.739 -27.028 1.00 46.00 162 TYR A C 1
ATOM 1322 O O . TYR A 1 162 ? 4.745 -1.033 -27.553 1.00 46.00 162 TYR A O 1
ATOM 1330 N N . LEU A 1 163 ? 3.867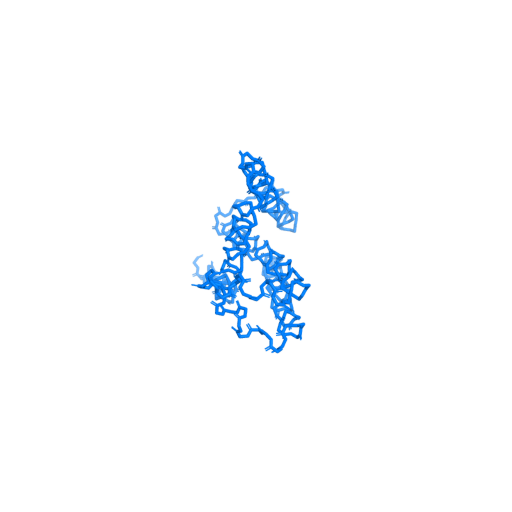 -3.064 -27.205 1.00 39.56 163 LEU A N 1
ATOM 1331 C CA . LEU A 1 163 ? 4.792 -3.792 -28.088 1.00 39.56 163 LEU A CA 1
ATOM 1332 C C . LEU A 1 163 ? 4.270 -3.944 -29.533 1.00 39.56 163 LEU A C 1
ATOM 1334 O O . LEU A 1 163 ? 4.914 -4.613 -30.336 1.00 39.56 163 LEU A O 1
ATOM 1338 N N . ILE A 1 164 ? 3.110 -3.360 -29.868 1.00 37.47 164 ILE A N 1
ATOM 1339 C CA . ILE A 1 164 ? 2.455 -3.508 -31.186 1.00 37.47 164 ILE A CA 1
ATOM 1340 C C . ILE A 1 164 ? 2.559 -2.234 -32.061 1.00 37.47 164 ILE A C 1
ATOM 1342 O O . ILE A 1 164 ? 2.071 -2.233 -33.188 1.00 37.47 164 ILE A O 1
ATOM 1346 N N . TYR A 1 165 ? 3.239 -1.172 -31.615 1.00 35.00 165 TYR A N 1
ATOM 1347 C CA . TYR A 1 165 ? 3.447 0.044 -32.419 1.00 35.00 165 TYR A CA 1
ATOM 1348 C C . TYR A 1 165 ? 4.915 0.431 -32.556 1.00 35.00 165 TYR A C 1
ATOM 1350 O O . TYR A 1 165 ? 5.615 0.447 -31.521 1.00 35.00 165 TYR A O 1
#

Secondary structure (DSSP, 8-state):
----PPP--HHHHHHHHHHHHHHHHHHHHHHHTTTTHHHHHHHTT-HHHHHHHHHHHHHHHHHHHHHHHHHHHHHHHHHHHHHHHHTT--SSS-HHHHHHHHHHHHHHHHHHHHHHHHHHHHHS--HHHHHHHHHHHHHHHHHHHHHHHHHHHHHHHHHGGGG--

pLDDT: mean 79.76, std 12.16, range [35.0, 94.5]

Radius of gyration: 19.16 Å; chains: 1; bounding box: 43×36×61 Å

Sequence (165 aa):
MQIELLPDNTSKLIILTAAFVSLSLFAVLRHISSKYFVDMLHASVSGKKFEQLYLDNNVIVIKSDWIFAIITIINFGLVSFEFFNYKQVSITNNLISDFAVILAFVVLFFLLKYVFSFIIGFSFIETEYIKKYFYNVLTIYRALAMISFPLIIAIPFLSDSYLIY

Foldseek 3Di:
DDPPDDPDCVLLVLLVVLLVVLVVLVVVLCVLCVVCSVLLVVCLVPVVSLVVCCVVPVVSSVVSLVSLLVSLLSLQLSVVLLVCVVVVNDDPPDSVVVSVVSSVVSVVVVVVVVVVLVVVLVVPVDPVVSVSSVSVVSSPSNNSSVVSSVVSVCSSVVVVVVVPD